Protein AF-A0A943D4R0-F1 (afdb_monomer_lite)

Secondary structure (DSSP, 8-state):
-----------EE-TTT--EE-HHHHHHHT-EEEETTEEEEE---TTT--EEE-

Foldseek 3Di:
DDDPPPPQPQPDADPVPRDGHRPVVQVVVVQWDQDPVAIWGQDPPPVPRDIDGD

pLDDT: mean 77.05, std 11.87, range [46.28, 88.0]

Structure (mmCIF, N/CA/C/O backbone):
data_AF-A0A943D4R0-F1
#
_entry.id   AF-A0A943D4R0-F1
#
loop_
_atom_site.group_PDB
_atom_site.id
_atom_site.type_symbol
_atom_site.label_atom_id
_atom_site.label_alt_id
_atom_site.label_comp_id
_atom_site.label_asym_id
_atom_site.label_entity_id
_atom_site.label_seq_id
_atom_site.pdbx_PDB_ins_code
_atom_site.Cartn_x
_atom_site.Cartn_y
_atom_site.Cartn_z
_atom_site.occupancy
_atom_site.B_iso_or_equiv
_atom_site.auth_seq_id
_atom_site.auth_comp_id
_atom_site.auth_asym_id
_atom_site.auth_atom_id
_atom_site.pdbx_PDB_model_num
ATOM 1 N N . MET A 1 1 ? 0.500 11.757 -33.708 1.00 46.28 1 MET A N 1
ATOM 2 C CA . MET A 1 1 ? 1.289 11.142 -32.620 1.00 46.28 1 MET A CA 1
ATOM 3 C C . MET A 1 1 ? 0.310 10.746 -31.536 1.00 46.28 1 MET A C 1
ATOM 5 O O . MET A 1 1 ? -0.278 11.624 -30.927 1.00 46.28 1 MET A O 1
ATOM 9 N N . GLY A 1 2 ? 0.018 9.449 -31.420 1.00 46.94 2 GLY A N 1
ATOM 10 C CA . GLY A 1 2 ? -1.006 8.947 -30.508 1.00 46.94 2 GLY A CA 1
ATOM 11 C C . GLY A 1 2 ? -0.600 9.195 -29.064 1.00 46.94 2 GLY A C 1
ATOM 12 O O . GLY A 1 2 ? 0.429 8.698 -28.611 1.00 46.94 2 GLY A O 1
ATOM 13 N N . GLU A 1 3 ? -1.407 9.981 -28.366 1.00 52.59 3 GLU A N 1
ATOM 14 C CA . GLU A 1 3 ? -1.336 10.175 -26.928 1.00 52.59 3 GLU A CA 1
ATOM 15 C C . GLU A 1 3 ? -1.468 8.791 -26.285 1.00 52.59 3 GLU A C 1
ATOM 17 O O . GLU A 1 3 ? -2.539 8.177 -26.294 1.00 52.59 3 GLU A O 1
ATOM 22 N N . LYS A 1 4 ? -0.353 8.237 -25.795 1.00 53.06 4 LYS A N 1
ATOM 23 C CA . LYS A 1 4 ? -0.365 7.005 -25.006 1.00 53.06 4 LYS A CA 1
ATOM 24 C C . LYS A 1 4 ? -1.196 7.304 -23.763 1.00 53.06 4 LYS A C 1
ATOM 26 O O . LYS A 1 4 ? -0.683 7.851 -22.795 1.00 53.06 4 LYS A O 1
ATOM 31 N N . ARG A 1 5 ? -2.490 6.968 -23.791 1.00 53.16 5 ARG A N 1
ATOM 32 C CA . ARG A 1 5 ? -3.317 6.859 -22.588 1.00 53.16 5 ARG A CA 1
ATOM 33 C C . ARG A 1 5 ? -2.654 5.810 -21.708 1.00 53.16 5 ARG A C 1
ATOM 35 O O . ARG A 1 5 ? -2.857 4.613 -21.905 1.00 53.16 5 ARG A O 1
ATOM 42 N N . ILE A 1 6 ? -1.823 6.271 -20.780 1.00 58.09 6 ILE A N 1
ATOM 43 C CA . ILE A 1 6 ? -1.289 5.470 -19.689 1.00 58.09 6 ILE A CA 1
ATOM 44 C C . ILE A 1 6 ? -2.531 5.030 -18.920 1.00 58.09 6 ILE A C 1
ATOM 46 O O . ILE A 1 6 ? -3.160 5.826 -18.221 1.00 58.09 6 ILE A O 1
ATOM 50 N N . LYS A 1 7 ? -2.990 3.799 -19.163 1.00 52.59 7 LYS A N 1
ATOM 51 C CA . LYS A 1 7 ? -4.066 3.203 -18.378 1.00 52.59 7 LYS A CA 1
ATOM 52 C C . LYS A 1 7 ? -3.542 3.204 -16.948 1.00 52.59 7 LYS A C 1
ATOM 54 O O . LYS A 1 7 ? -2.613 2.462 -16.654 1.00 52.59 7 LYS A O 1
ATOM 59 N N . LYS A 1 8 ? -4.082 4.082 -16.097 1.00 55.88 8 LYS A N 1
ATOM 60 C CA . LYS A 1 8 ? -3.820 4.070 -14.658 1.00 55.88 8 LYS A CA 1
ATOM 61 C C . LYS A 1 8 ? -4.362 2.742 -14.129 1.00 55.88 8 LYS A C 1
ATOM 63 O O . LYS A 1 8 ? -5.543 2.646 -13.801 1.00 55.88 8 LYS A O 1
ATOM 68 N N . VAL A 1 9 ? -3.544 1.694 -14.164 1.00 60.44 9 VAL A N 1
ATOM 69 C CA . VAL A 1 9 ? -3.872 0.423 -13.531 1.00 60.44 9 VAL A CA 1
ATOM 70 C C . VAL A 1 9 ? -3.802 0.674 -12.033 1.00 60.44 9 VAL A C 1
ATOM 72 O O . VAL A 1 9 ? -2.776 1.067 -11.484 1.00 60.44 9 VAL A O 1
ATOM 75 N N . LEU A 1 10 ? -4.952 0.537 -11.383 1.00 70.38 10 LEU A N 1
ATOM 76 C CA . LEU A 1 10 ? -5.045 0.561 -9.933 1.00 70.38 10 LEU A CA 1
ATOM 77 C C 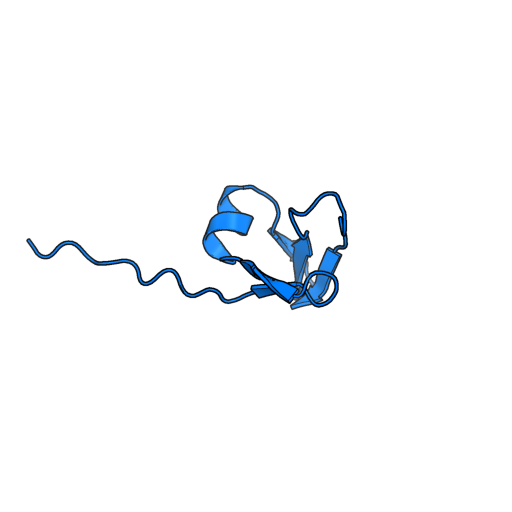. LEU A 1 10 ? -4.590 -0.809 -9.429 1.00 70.38 10 LEU A C 1
ATOM 79 O O . LEU A 1 10 ? -5.406 -1.716 -9.270 1.00 70.38 10 LEU A O 1
ATOM 83 N N . ASP A 1 11 ? -3.279 -0.952 -9.276 1.00 77.00 11 ASP A N 1
ATOM 84 C CA . ASP A 1 11 ? -2.609 -2.212 -8.938 1.00 77.00 11 ASP A CA 1
ATOM 85 C C . ASP A 1 11 ? -2.685 -2.531 -7.433 1.00 77.00 11 ASP A C 1
ATOM 87 O O . ASP A 1 11 ? -2.692 -3.689 -7.025 1.00 77.00 11 ASP A O 1
ATOM 91 N N . PHE A 1 12 ? -2.833 -1.507 -6.587 1.00 83.81 12 PHE A N 1
ATOM 92 C CA . PHE A 1 12 ? -2.901 -1.677 -5.139 1.00 83.81 12 PHE A CA 1
ATOM 93 C C . PHE A 1 12 ? -4.306 -1.408 -4.611 1.00 83.81 12 PHE A C 1
ATOM 95 O O . PHE A 1 12 ? -4.904 -0.367 -4.874 1.00 83.81 12 PHE A O 1
ATOM 102 N N . THR A 1 13 ? -4.840 -2.329 -3.813 1.00 84.94 13 THR A N 1
ATOM 103 C CA . THR A 1 13 ? -6.072 -2.103 -3.050 1.00 84.94 13 THR A CA 1
ATOM 104 C C . THR A 1 13 ? -5.767 -2.193 -1.565 1.00 84.94 13 THR A C 1
ATOM 106 O O . THR A 1 13 ? -5.395 -3.249 -1.059 1.00 84.94 13 THR A O 1
ATOM 109 N N . CYS A 1 14 ? -5.983 -1.085 -0.864 1.00 84.00 14 CYS A N 1
ATOM 110 C CA . CYS A 1 14 ? -5.869 -0.993 0.580 1.00 84.00 14 CYS A CA 1
ATOM 111 C C . CYS A 1 14 ? -6.859 -1.956 1.247 1.00 84.00 14 CYS A C 1
ATOM 113 O O . CYS A 1 14 ? -8.071 -1.766 1.124 1.00 84.00 14 CYS A O 1
ATOM 115 N N . LYS A 1 15 ? -6.379 -2.959 1.991 1.00 81.12 15 LYS A N 1
ATOM 116 C CA . LYS A 1 15 ? -7.266 -3.928 2.674 1.00 81.12 15 LYS A CA 1
ATOM 117 C C . LYS A 1 15 ? -8.060 -3.302 3.826 1.00 81.12 15 LYS A C 1
ATOM 119 O O . LYS A 1 15 ? -9.139 -3.780 4.148 1.00 81.12 15 LYS A O 1
ATOM 124 N N . TYR A 1 16 ? -7.546 -2.222 4.412 1.00 82.69 16 TYR A N 1
ATOM 125 C CA . TYR A 1 16 ? -8.161 -1.540 5.556 1.00 82.69 16 TYR A CA 1
ATOM 126 C C . TYR A 1 16 ? -9.280 -0.580 5.148 1.00 82.69 16 TYR A C 1
ATOM 128 O O . TYR A 1 16 ? -10.321 -0.503 5.788 1.00 82.69 16 TYR A O 1
ATOM 136 N N . CYS A 1 17 ? -9.059 0.159 4.065 1.00 84.75 17 CYS A N 1
ATOM 137 C CA . CYS A 1 17 ? -9.952 1.203 3.585 1.00 84.75 17 CYS A CA 1
ATOM 138 C C . CYS A 1 17 ? -10.737 0.828 2.331 1.00 84.75 17 CYS A C 1
ATOM 140 O O . CYS A 1 17 ? -11.596 1.599 1.908 1.00 84.75 17 CYS A O 1
ATOM 142 N N . GLY A 1 18 ? -10.413 -0.298 1.690 1.00 81.75 18 GLY A N 1
ATOM 143 C CA . GLY A 1 18 ? -11.000 -0.720 0.416 1.00 81.75 18 GLY A CA 1
ATOM 144 C C . GLY A 1 18 ? -10.682 0.212 -0.758 1.00 81.75 18 GLY A C 1
ATOM 145 O O . GLY A 1 18 ? -11.183 0.005 -1.863 1.00 81.75 18 GLY A O 1
ATOM 146 N N . LYS A 1 19 ? -9.868 1.254 -0.540 1.00 84.75 19 LYS A N 1
ATOM 147 C CA . LYS A 1 19 ? -9.485 2.206 -1.580 1.00 84.75 19 LYS A CA 1
ATOM 148 C C . LYS A 1 19 ? -8.452 1.586 -2.500 1.00 84.75 19 LYS A C 1
ATOM 150 O O . LYS A 1 19 ? -7.501 0.945 -2.059 1.00 84.75 19 LYS A O 1
ATOM 155 N N . LYS A 1 20 ? -8.648 1.821 -3.788 1.00 85.31 20 LYS A N 1
ATOM 156 C CA . LYS A 1 20 ? -7.729 1.404 -4.834 1.00 85.31 20 LYS A CA 1
ATOM 157 C C . LYS A 1 20 ? -6.815 2.570 -5.171 1.00 85.31 20 LYS A C 1
ATOM 159 O O . LYS A 1 20 ? -7.298 3.684 -5.367 1.00 85.31 20 LYS A O 1
ATOM 164 N N . TYR A 1 21 ? -5.526 2.301 -5.243 1.00 84.75 21 TYR A N 1
ATOM 165 C CA . TYR A 1 21 ? -4.487 3.263 -5.556 1.00 84.75 21 TYR A CA 1
ATOM 166 C C . TYR A 1 21 ? -3.623 2.737 -6.691 1.00 84.75 21 TYR A C 1
ATOM 168 O O . TYR A 1 21 ? -3.571 1.537 -6.973 1.00 84.75 21 TYR A O 1
ATOM 176 N N . ASN A 1 22 ? -2.947 3.664 -7.354 1.00 84.94 22 ASN A N 1
ATOM 177 C CA . ASN A 1 22 ? -1.978 3.328 -8.373 1.00 84.94 22 ASN A CA 1
ATOM 178 C C . ASN A 1 22 ? -0.601 3.195 -7.715 1.00 84.94 22 ASN A C 1
ATOM 180 O O . ASN A 1 22 ? -0.116 4.160 -7.131 1.00 84.94 22 ASN A O 1
ATOM 184 N N . LEU A 1 23 ? 0.011 2.013 -7.819 1.00 82.19 23 LEU A N 1
ATOM 185 C CA . LEU A 1 23 ? 1.357 1.752 -7.304 1.00 82.19 23 LEU A CA 1
ATOM 186 C C . LEU A 1 23 ? 2.388 2.733 -7.867 1.00 82.19 23 LEU A C 1
ATOM 188 O O . LEU A 1 23 ? 3.249 3.193 -7.132 1.00 82.19 23 LEU A O 1
ATOM 192 N N . ASP A 1 24 ? 2.273 3.089 -9.145 1.00 83.50 24 ASP A N 1
ATOM 193 C CA . ASP A 1 24 ? 3.193 4.002 -9.825 1.00 83.50 24 ASP A CA 1
ATOM 194 C C . ASP A 1 24 ? 3.096 5.419 -9.235 1.00 83.50 24 ASP A C 1
ATOM 196 O O . ASP A 1 24 ? 4.098 6.054 -8.922 1.00 83.50 24 ASP A O 1
ATOM 200 N N . GLU A 1 25 ? 1.867 5.881 -8.9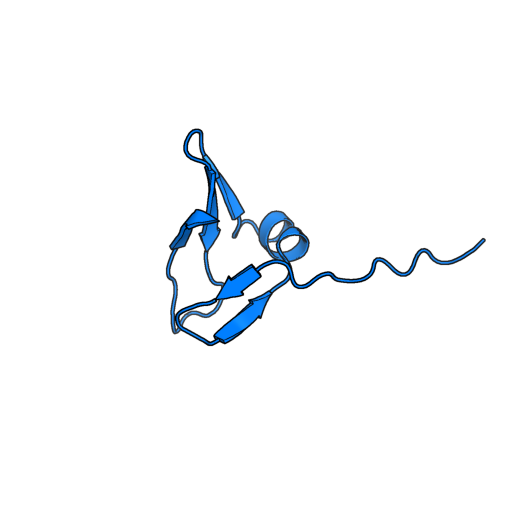80 1.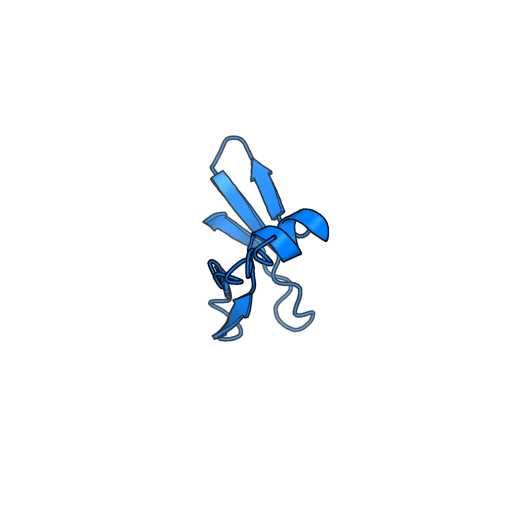00 84.31 25 GLU A N 1
ATOM 201 C CA . GLU A 1 25 ? 1.607 7.179 -8.345 1.00 84.31 25 GLU A CA 1
ATOM 202 C C . GLU A 1 25 ? 2.100 7.182 -6.893 1.00 84.31 25 GLU A C 1
ATOM 204 O O . GLU A 1 25 ? 2.775 8.119 -6.477 1.00 84.31 25 GLU A O 1
ATOM 209 N N . LEU A 1 26 ? 1.852 6.099 -6.150 1.00 83.81 26 LEU A N 1
ATOM 210 C CA . LEU A 1 26 ? 2.365 5.927 -4.792 1.00 83.81 26 LEU A CA 1
ATOM 211 C C . LEU A 1 26 ? 3.898 5.890 -4.767 1.00 83.81 26 LEU A C 1
ATOM 213 O O . LEU A 1 26 ? 4.496 6.499 -3.887 1.00 83.81 26 LEU A O 1
ATOM 217 N N . LYS A 1 27 ? 4.540 5.243 -5.744 1.00 85.56 27 LYS A N 1
ATOM 218 C CA . LYS A 1 27 ? 6.001 5.187 -5.871 1.00 85.56 27 LYS A CA 1
ATOM 219 C C . LYS A 1 27 ? 6.585 6.568 -6.142 1.00 85.56 27 LYS A C 1
ATOM 221 O O . LYS A 1 27 ? 7.546 6.958 -5.490 1.00 85.56 27 LYS A O 1
ATOM 226 N N . VAL A 1 28 ? 5.961 7.342 -7.032 1.00 86.12 28 VAL A N 1
ATOM 227 C CA . VAL A 1 28 ? 6.341 8.741 -7.295 1.00 86.12 28 VAL A CA 1
ATOM 228 C C . VAL A 1 28 ? 6.138 9.624 -6.062 1.00 86.12 28 VAL A C 1
ATOM 230 O O . VAL A 1 28 ? 6.925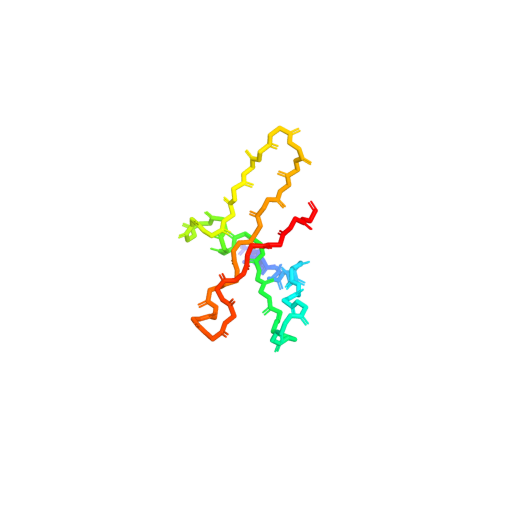 10.535 -5.822 1.00 86.12 28 VAL A O 1
ATOM 233 N N . GLN A 1 29 ? 5.104 9.357 -5.265 1.00 85.19 29 GLN A N 1
ATOM 234 C CA . GLN A 1 29 ? 4.846 10.078 -4.020 1.00 85.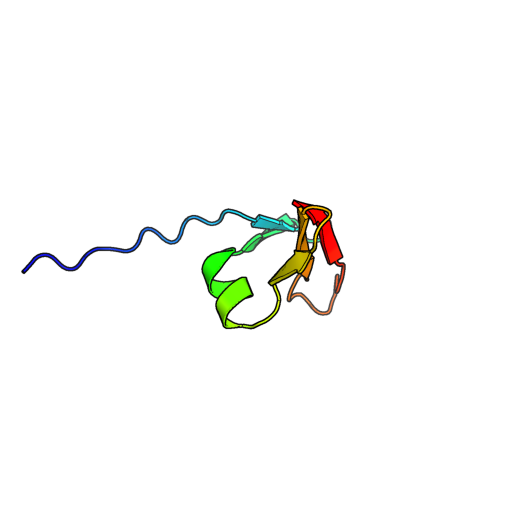19 29 GLN A CA 1
ATOM 235 C C . GLN A 1 29 ? 5.706 9.611 -2.831 1.00 85.19 29 GLN A C 1
ATOM 237 O O . GLN A 1 29 ? 5.674 10.263 -1.791 1.00 85.19 29 GLN A O 1
ATOM 242 N N . GLY A 1 30 ? 6.476 8.526 -2.969 1.00 86.44 30 GLY A N 1
ATOM 243 C CA . GLY A 1 30 ? 7.296 7.973 -1.886 1.00 86.44 30 GLY A CA 1
ATOM 244 C C . GLY A 1 30 ? 6.515 7.151 -0.857 1.00 86.44 30 GLY A C 1
ATOM 245 O O . GLY A 1 30 ? 6.971 6.982 0.264 1.00 86.44 30 GLY A O 1
ATOM 246 N N . TYR A 1 31 ? 5.337 6.643 -1.222 1.00 86.88 31 TYR A N 1
ATOM 247 C CA . TYR A 1 31 ? 4.559 5.691 -0.420 1.00 86.88 31 TYR A CA 1
ATOM 248 C C . TYR A 1 31 ? 4.873 4.227 -0.763 1.00 86.88 31 TYR A C 1
ATOM 250 O O . TYR A 1 31 ? 4.200 3.330 -0.263 1.00 86.88 31 TYR A O 1
ATOM 258 N N . VAL A 1 32 ? 5.830 3.961 -1.655 1.00 87.44 32 VAL A N 1
ATOM 259 C CA . VAL A 1 32 ? 6.244 2.600 -2.020 1.00 87.44 32 VAL A CA 1
ATOM 260 C C . VAL A 1 32 ? 7.722 2.433 -1.724 1.00 87.44 32 VAL A C 1
ATOM 262 O O . VAL A 1 32 ? 8.548 3.122 -2.318 1.00 87.44 32 VAL A O 1
ATOM 265 N N . ASP A 1 33 ? 8.030 1.468 -0.869 1.00 88.00 33 ASP A N 1
ATOM 266 C CA . ASP A 1 33 ? 9.377 1.076 -0.490 1.00 88.00 33 ASP A CA 1
ATOM 267 C C . ASP A 1 33 ? 9.693 -0.318 -1.032 1.00 88.00 33 ASP A C 1
ATOM 269 O O . ASP A 1 33 ? 9.033 -1.312 -0.724 1.00 88.00 33 ASP A O 1
ATOM 273 N N . GLU A 1 34 ? 10.734 -0.410 -1.855 1.00 86.12 34 GLU A N 1
ATOM 274 C CA . GLU A 1 34 ? 11.234 -1.683 -2.372 1.00 86.12 34 GLU A CA 1
ATOM 275 C C . GLU A 1 34 ? 12.268 -2.243 -1.391 1.00 86.12 34 GLU A C 1
ATOM 277 O O . GLU A 1 34 ? 13.420 -1.809 -1.341 1.00 86.12 34 GLU A O 1
ATOM 282 N N . THR A 1 35 ? 11.855 -3.219 -0.586 1.00 84.25 35 THR A N 1
ATOM 283 C CA . THR A 1 35 ? 12.733 -3.886 0.381 1.00 84.25 35 THR A CA 1
ATOM 284 C C . THR A 1 35 ? 13.249 -5.204 -0.197 1.00 84.25 35 THR A C 1
ATOM 286 O O . THR A 1 35 ? 12.662 -5.778 -1.114 1.00 84.25 35 THR A O 1
ATOM 289 N N . LYS A 1 36 ? 14.309 -5.774 0.393 1.00 81.62 36 LYS A N 1
ATOM 290 C CA . LYS A 1 36 ? 14.782 -7.128 0.029 1.00 81.62 36 LYS A CA 1
ATOM 291 C C . LYS A 1 36 ? 13.716 -8.220 0.208 1.00 81.62 36 LYS A C 1
ATOM 293 O O . LYS A 1 36 ? 13.859 -9.288 -0.378 1.00 81.62 36 LYS A O 1
ATOM 298 N N . CYS A 1 37 ? 12.685 -7.966 1.015 1.00 75.62 37 CYS A N 1
ATOM 299 C CA . CYS A 1 37 ? 11.602 -8.906 1.293 1.00 75.62 37 CYS A CA 1
ATOM 300 C C . CYS A 1 37 ? 10.382 -8.729 0.374 1.00 75.62 37 CYS A C 1
ATOM 302 O O . CYS A 1 37 ? 9.477 -9.556 0.439 1.00 75.62 37 CYS A O 1
ATOM 304 N N . GLY A 1 38 ? 10.337 -7.688 -0.463 1.00 84.56 38 GLY A N 1
ATOM 305 C CA . GLY A 1 38 ? 9.194 -7.379 -1.325 1.00 84.56 38 GLY A CA 1
ATOM 306 C C . GLY A 1 38 ? 8.845 -5.892 -1.335 1.00 84.56 38 GLY A C 1
ATOM 307 O O . GLY A 1 38 ? 9.577 -5.065 -0.779 1.00 84.56 38 GLY A O 1
ATOM 308 N N . THR A 1 39 ? 7.718 -5.562 -1.966 1.00 85.00 39 THR A N 1
ATOM 309 C CA . THR A 1 39 ? 7.264 -4.177 -2.129 1.00 85.00 39 THR A CA 1
ATOM 310 C C . THR A 1 39 ? 6.369 -3.799 -0.960 1.00 85.00 39 THR A C 1
ATOM 312 O O . THR A 1 39 ? 5.296 -4.368 -0.785 1.00 85.00 39 THR A O 1
ATOM 315 N N . VAL A 1 40 ? 6.790 -2.842 -0.144 1.00 87.25 40 VAL A N 1
ATOM 316 C CA . VAL A 1 40 ? 5.978 -2.288 0.939 1.00 87.25 40 VAL A CA 1
ATOM 317 C C . VAL A 1 40 ? 5.256 -1.060 0.412 1.00 87.25 40 VAL A C 1
ATOM 319 O O . VAL A 1 40 ? 5.872 -0.142 -0.114 1.00 87.25 40 VAL A O 1
ATOM 322 N N . VAL A 1 41 ? 3.937 -1.038 0.542 1.00 86.31 41 VAL A N 1
ATOM 323 C CA . VAL A 1 41 ? 3.091 0.073 0.115 1.00 86.31 41 VAL A CA 1
ATOM 324 C C . VAL A 1 41 ? 2.425 0.678 1.331 1.00 86.31 41 VAL A C 1
ATOM 326 O O . VAL A 1 41 ? 1.593 0.041 1.980 1.00 86.31 41 VAL A O 1
ATOM 329 N N . LEU A 1 42 ? 2.755 1.926 1.627 1.00 86.06 42 LEU A N 1
ATOM 330 C CA . LEU A 1 42 ? 2.031 2.724 2.596 1.00 86.06 42 LEU A CA 1
ATOM 331 C C . LEU A 1 42 ? 0.709 3.187 1.990 1.00 86.06 42 LEU A C 1
ATOM 333 O O . LEU A 1 42 ? 0.650 3.771 0.906 1.00 86.06 42 LEU A O 1
ATOM 337 N N . CYS A 1 43 ? -0.381 2.977 2.720 1.00 84.56 43 CYS A N 1
ATOM 338 C CA . CYS A 1 43 ? -1.644 3.578 2.334 1.00 84.56 43 CYS A CA 1
ATOM 339 C C . CYS A 1 43 ? -1.630 5.092 2.637 1.00 84.56 43 CYS A C 1
ATOM 341 O O . CYS A 1 43 ? -1.545 5.457 3.810 1.00 84.56 43 CYS A O 1
ATOM 343 N N . PRO A 1 44 ? -1.831 5.984 1.644 1.00 81.12 44 PRO A N 1
ATOM 344 C CA . PRO A 1 44 ? -1.836 7.439 1.859 1.00 81.12 44 PRO A CA 1
ATOM 345 C C . PRO A 1 44 ? -3.089 7.932 2.604 1.00 81.12 44 PRO A C 1
ATOM 347 O O . PRO A 1 44 ? -3.262 9.124 2.852 1.00 81.12 44 PRO A O 1
ATOM 350 N N . ASN A 1 45 ? -4.029 7.038 2.922 1.00 81.06 45 ASN A N 1
ATOM 351 C CA . ASN A 1 45 ? -5.164 7.375 3.765 1.00 81.06 45 ASN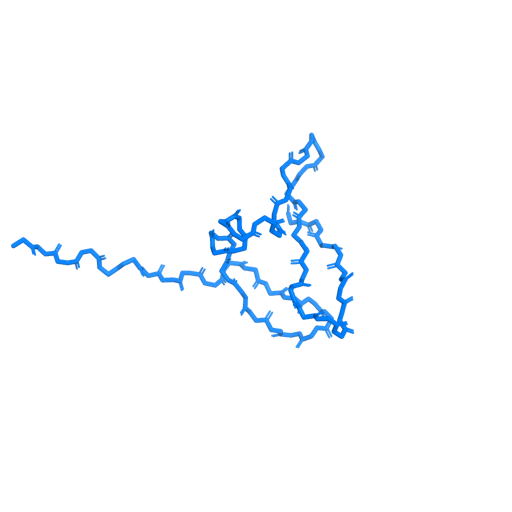 A CA 1
ATOM 352 C C . ASN A 1 45 ? -4.693 7.474 5.218 1.00 81.06 45 ASN A C 1
ATOM 354 O O . ASN A 1 45 ? -4.486 6.443 5.852 1.00 81.06 45 ASN A O 1
ATOM 358 N N . THR A 1 46 ? -4.632 8.686 5.765 1.00 68.31 46 THR A N 1
ATOM 359 C CA . THR A 1 46 ? -4.280 8.976 7.172 1.00 68.31 46 THR A CA 1
ATOM 360 C C . THR A 1 46 ? -5.175 8.278 8.201 1.00 68.31 46 THR A C 1
ATOM 362 O O . THR A 1 46 ? -4.828 8.176 9.369 1.00 68.31 46 THR A O 1
ATOM 365 N N . LYS A 1 47 ? -6.339 7.754 7.792 1.00 70.56 47 LYS A N 1
ATOM 366 C CA . LYS A 1 47 ? -7.174 6.900 8.658 1.00 70.56 47 LYS A CA 1
ATOM 367 C C . LYS A 1 47 ? -6.673 5.461 8.787 1.00 70.56 47 LYS A C 1
ATOM 369 O O . LYS A 1 47 ? -7.145 4.743 9.661 1.00 70.56 47 LYS A O 1
ATOM 374 N N . CYS A 1 48 ? -5.821 5.016 7.872 1.00 71.00 48 CYS A N 1
ATOM 375 C CA . CYS A 1 48 ? -5.299 3.658 7.841 1.00 71.00 48 CYS A CA 1
ATOM 376 C C . CYS A 1 48 ? -3.804 3.645 8.098 1.00 71.00 48 CYS A C 1
ATOM 378 O O . CYS A 1 48 ? -3.389 2.806 8.879 1.00 71.00 48 CYS A O 1
ATOM 380 N N . GLU A 1 49 ? -3.035 4.532 7.451 1.00 67.44 49 GLU A N 1
ATOM 381 C CA . GLU A 1 49 ? -1.584 4.731 7.641 1.00 67.44 49 GLU A CA 1
ATOM 382 C C . GLU A 1 49 ? -0.824 3.418 7.905 1.00 67.44 49 GLU A C 1
ATOM 384 O O . GLU A 1 49 ? 0.039 3.317 8.766 1.00 67.44 49 GLU A O 1
ATOM 389 N N . THR A 1 50 ? -1.237 2.363 7.197 1.00 74.38 50 THR A N 1
ATOM 390 C CA . THR A 1 50 ? -0.744 1.007 7.403 1.00 74.38 50 THR A CA 1
ATOM 391 C C . THR A 1 50 ? 0.077 0.624 6.191 1.00 74.38 50 THR A C 1
ATOM 393 O O . THR A 1 50 ? -0.350 0.813 5.046 1.00 74.38 50 THR A O 1
ATOM 396 N N . GLU A 1 51 ? 1.241 0.067 6.475 1.00 82.00 51 GLU A N 1
ATOM 397 C CA . GLU A 1 51 ? 2.153 -0.537 5.522 1.00 82.00 51 GLU A CA 1
ATOM 398 C C . GLU A 1 51 ? 1.599 -1.889 5.069 1.00 82.00 51 GLU A C 1
ATOM 400 O O . GLU A 1 51 ? 1.212 -2.734 5.879 1.00 82.00 51 GLU A O 1
ATOM 405 N N . GLN A 1 52 ? 1.531 -2.108 3.762 1.00 80.38 52 GLN A N 1
ATOM 406 C CA . GLN A 1 52 ? 1.083 -3.366 3.184 1.00 80.38 52 GLN A CA 1
ATOM 407 C C . GLN A 1 52 ? 2.162 -3.926 2.273 1.00 80.38 52 GLN A C 1
ATOM 409 O O . GLN A 1 52 ? 2.517 -3.308 1.276 1.00 80.38 52 GLN A O 1
ATOM 414 N N . LEU A 1 53 ? 2.649 -5.118 2.601 1.00 80.50 53 LEU A N 1
ATOM 415 C CA . LEU A 1 53 ? 3.532 -5.869 1.720 1.00 80.50 53 LEU A CA 1
ATOM 416 C C . LEU A 1 53 ? 2.709 -6.470 0.568 1.00 80.50 53 LEU A C 1
ATOM 418 O O . LEU A 1 53 ? 1.712 -7.159 0.822 1.00 80.50 53 LEU A O 1
ATOM 422 N N . VAL A 1 54 ? 3.120 -6.184 -0.668 1.00 74.19 54 VAL A N 1
ATOM 423 C CA . VAL A 1 54 ? 2.580 -6.731 -1.925 1.00 74.19 54 VAL A CA 1
ATOM 424 C C . VAL A 1 54 ? 3.595 -7.655 -2.578 1.00 74.19 54 VAL A C 1
ATOM 426 O O . VAL A 1 54 ? 4.807 -7.329 -2.547 1.00 74.19 54 VAL A O 1
#

Sequence (54 aa):
MGEKRIKKVLDFTCKYCGKKYNLDELKVQGYVDETKCGTVVLCPNTKCETEQLV

Radius of gyration: 12.47 Å; chains: 1; bounding box: 26×20×41 Å